Protein AF-A0A9X4DGS5-F1 (afdb_monomer_lite)

Radius of gyration: 18.39 Å; chains: 1; bounding box: 46×30×47 Å

Organism: NCBI:txid2219225

Sequence (134 aa):
MDLVYNRLTDFYLEGDNCSALRSAYLADVVTVTPHPQAYALYADKRRLVDLTNARFLEEIGVDQQIRAVLAQYVPLTVPVEHGNAEHLWQNRRSLFFKPVSGFGSRGAYRGDKLTKRVWEGKLRGPIPCGSRRA

pLDDT: mean 83.14, std 13.4, range [35.44, 96.56]

Secondary structure (DSSP, 8-state):
--EEE--SS-SS--SGGGHHHHHHHHTTSSEEES-HHHHHHHT-TTHHHHTT-HHHHHHTT--HHHHHHHHHHSPPB----TTTHHHHHHTGGGEEEE-SS-STTTT-EEGGG--HHHHHHH-SS-EEEE----

Foldseek 3Di:
DAEDEDPDPPLQLPDPVSVVVVVCVVVNVYHYPVHSVVCVPPVFPVVLQCLCPLVNCVVVPPDPVSNVVSPVPRFNKDWDDPVCLVVCLVVQQQWWWAARDDPDCPRIDRSVRDDPCCSVPPRHGTIIGGDPDD

Structure (mmCIF, N/CA/C/O backbone):
data_AF-A0A9X4DGS5-F1
#
_entry.id   AF-A0A9X4DGS5-F1
#
loop_
_atom_site.group_PDB
_atom_site.id
_atom_site.type_symbol
_atom_site.label_atom_id
_atom_site.label_alt_id
_atom_site.label_comp_id
_atom_site.label_asym_id
_atom_site.label_entity_id
_atom_site.label_seq_id
_atom_site.pdbx_PDB_ins_code
_atom_site.Cartn_x
_atom_site.Cartn_y
_atom_site.Cartn_z
_atom_site.occupancy
_atom_site.B_iso_or_equiv
_atom_site.auth_seq_id
_atom_site.auth_comp_id
_atom_site.auth_asym_id
_atom_site.auth_atom_id
_atom_site.pdbx_PDB_model_num
ATOM 1 N N . MET A 1 1 ? 16.191 -11.996 -25.374 1.00 62.03 1 MET A N 1
ATOM 2 C CA . MET A 1 1 ? 15.725 -12.358 -24.019 1.00 62.03 1 MET A CA 1
ATOM 3 C C . MET A 1 1 ? 14.401 -11.662 -23.863 1.00 62.03 1 MET A C 1
ATOM 5 O O . MET A 1 1 ? 14.400 -10.442 -23.817 1.00 62.03 1 MET A O 1
ATOM 9 N N . ASP A 1 2 ? 13.309 -12.414 -23.827 1.00 86.25 2 ASP A N 1
ATOM 10 C CA . ASP A 1 2 ? 11.980 -11.819 -24.027 1.00 86.25 2 ASP A CA 1
ATOM 11 C C . ASP A 1 2 ? 11.276 -11.525 -22.6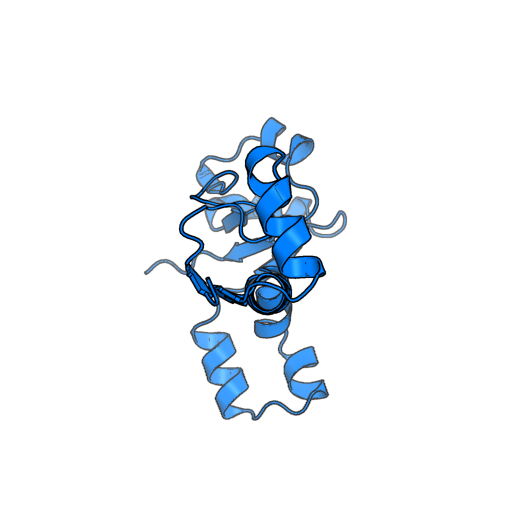92 1.00 86.25 2 ASP A C 1
ATOM 13 O O . ASP A 1 2 ? 10.359 -10.709 -22.625 1.00 86.25 2 ASP A O 1
ATOM 17 N N . LEU A 1 3 ? 11.763 -12.135 -21.602 1.00 92.00 3 LEU A N 1
ATOM 18 C CA . LEU A 1 3 ? 11.221 -12.013 -20.253 1.00 92.00 3 LEU A CA 1
ATOM 19 C C . LEU A 1 3 ? 12.333 -11.864 -19.207 1.00 92.00 3 LEU A C 1
ATOM 21 O O . LEU A 1 3 ? 13.265 -12.666 -19.154 1.00 92.00 3 LEU A O 1
ATOM 25 N N . VAL A 1 4 ? 12.179 -10.890 -18.316 1.00 92.19 4 VAL A N 1
ATOM 26 C CA . VAL A 1 4 ? 12.985 -10.713 -17.106 1.00 92.19 4 VAL A CA 1
ATOM 27 C C . VAL A 1 4 ? 12.085 -10.863 -15.888 1.00 92.19 4 VAL A C 1
ATOM 29 O O . VAL A 1 4 ? 11.143 -10.095 -15.687 1.00 92.19 4 VAL A O 1
ATOM 32 N N . TYR A 1 5 ? 12.399 -11.839 -15.037 1.00 92.25 5 TYR A N 1
ATOM 33 C CA . TYR A 1 5 ? 11.749 -11.990 -13.740 1.00 92.25 5 TYR A CA 1
ATOM 34 C C . TYR A 1 5 ? 12.485 -11.165 -12.680 1.00 92.25 5 TYR A C 1
ATOM 36 O O . TYR A 1 5 ? 13.531 -11.563 -12.164 1.00 92.25 5 TYR A O 1
ATOM 44 N 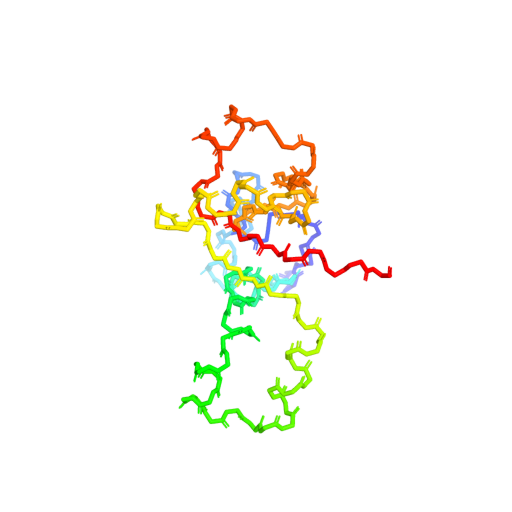N . ASN A 1 6 ? 11.944 -9.986 -12.375 1.00 90.00 6 ASN A N 1
ATOM 45 C CA . ASN A 1 6 ? 12.488 -9.059 -11.398 1.00 90.00 6 ASN A CA 1
ATOM 46 C C . ASN A 1 6 ? 12.298 -9.601 -9.970 1.00 90.00 6 ASN A C 1
ATOM 48 O O . ASN A 1 6 ? 11.194 -9.631 -9.425 1.00 90.00 6 ASN A O 1
ATOM 52 N N . ARG A 1 7 ? 13.410 -10.011 -9.353 1.00 89.44 7 ARG A N 1
ATOM 53 C CA . ARG A 1 7 ? 13.493 -10.434 -7.944 1.00 89.44 7 ARG A CA 1
ATOM 54 C C . ARG A 1 7 ? 13.975 -9.327 -7.005 1.00 89.44 7 ARG A C 1
ATOM 56 O O . ARG A 1 7 ? 14.147 -9.582 -5.813 1.00 89.44 7 ARG A O 1
ATOM 63 N N . LEU A 1 8 ? 14.229 -8.129 -7.526 1.00 86.31 8 LEU A N 1
ATOM 64 C CA . LEU A 1 8 ? 14.633 -6.977 -6.731 1.00 86.31 8 LEU A CA 1
ATOM 65 C C . LEU A 1 8 ? 13.425 -6.397 -5.991 1.00 86.31 8 LEU A C 1
ATOM 67 O O . LEU A 1 8 ? 12.276 -6.594 -6.373 1.00 86.31 8 LEU A O 1
ATOM 71 N N . THR A 1 9 ? 13.692 -5.644 -4.926 1.00 83.00 9 THR A N 1
ATOM 72 C CA . THR A 1 9 ? 12.653 -4.861 -4.237 1.00 83.00 9 THR A CA 1
ATOM 73 C C . THR A 1 9 ? 12.339 -3.549 -4.945 1.00 83.00 9 THR A C 1
ATOM 75 O O . THR A 1 9 ? 11.370 -2.888 -4.590 1.00 83.00 9 THR A O 1
ATOM 78 N N . ASP A 1 10 ? 13.170 -3.151 -5.908 1.00 84.25 10 ASP A N 1
ATOM 79 C CA . ASP A 1 10 ? 12.907 -2.007 -6.771 1.00 84.25 10 ASP A CA 1
ATOM 80 C C . ASP A 1 10 ? 12.014 -2.446 -7.936 1.00 84.25 10 ASP A C 1
ATOM 82 O O . ASP A 1 10 ? 12.472 -2.848 -9.007 1.00 84.25 10 ASP A O 1
ATOM 86 N N . PHE A 1 11 ? 10.708 -2.430 -7.680 1.00 84.62 11 PHE A N 1
ATOM 87 C CA . PHE A 1 11 ? 9.692 -2.769 -8.676 1.00 84.62 11 PHE A CA 1
ATOM 88 C C . PHE A 1 11 ? 9.450 -1.644 -9.692 1.00 84.62 11 PHE A C 1
ATOM 90 O O . PHE A 1 11 ? 8.810 -1.888 -10.712 1.00 84.62 11 PHE A O 1
ATOM 97 N N . TYR A 1 12 ? 9.962 -0.438 -9.426 1.00 86.06 12 TYR A N 1
ATOM 98 C CA . TYR A 1 12 ? 9.834 0.731 -10.299 1.00 86.06 12 TYR A CA 1
ATOM 99 C C . TYR A 1 12 ? 11.060 0.936 -11.202 1.00 86.06 12 TYR A C 1
ATOM 101 O O . TYR A 1 12 ? 10.988 1.709 -12.154 1.00 86.06 12 TYR A O 1
ATOM 109 N N . LEU A 1 13 ? 12.158 0.211 -10.945 1.00 89.31 13 LEU A N 1
ATOM 110 C CA . LEU A 1 13 ? 13.437 0.335 -11.652 1.00 89.31 13 LEU A CA 1
ATOM 111 C C . LEU A 1 13 ? 14.022 1.757 -11.534 1.00 89.31 13 LEU A C 1
ATOM 113 O O . LEU A 1 13 ? 14.589 2.305 -12.484 1.00 89.31 13 LEU A O 1
ATOM 117 N N . GLU A 1 14 ? 13.837 2.386 -10.376 1.00 87.31 14 GLU A N 1
ATOM 118 C CA . GLU A 1 14 ? 14.261 3.764 -10.119 1.00 87.31 14 GLU A CA 1
ATOM 119 C C . GLU A 1 14 ? 15.759 3.868 -9.830 1.00 87.31 14 GLU A C 1
ATOM 121 O O . GLU A 1 14 ? 16.388 4.841 -10.248 1.00 87.31 14 GLU A O 1
ATOM 126 N N . GLY A 1 15 ? 16.328 2.861 -9.163 1.00 87.56 15 GLY A N 1
ATOM 127 C CA . GLY A 1 15 ? 17.730 2.818 -8.779 1.00 87.56 15 GLY A CA 1
ATOM 128 C C . GLY A 1 15 ? 18.676 2.798 -9.977 1.00 87.56 15 GLY A C 1
ATOM 129 O O . GLY A 1 15 ? 18.394 2.196 -11.016 1.00 87.56 15 GLY A O 1
ATOM 130 N N . ASP A 1 16 ? 19.847 3.412 -9.812 1.00 89.44 16 ASP A N 1
ATOM 131 C CA . ASP A 1 16 ? 20.861 3.520 -10.872 1.00 89.44 16 ASP A CA 1
ATOM 132 C C . ASP A 1 16 ? 21.310 2.148 -11.398 1.00 89.44 16 ASP A C 1
ATOM 134 O O . ASP A 1 16 ? 21.563 1.973 -12.593 1.00 89.44 16 ASP A O 1
ATOM 138 N N . ASN A 1 17 ? 21.324 1.143 -10.518 1.00 90.12 17 ASN A N 1
ATOM 139 C CA . ASN A 1 17 ? 21.616 -0.251 -10.849 1.00 90.12 17 ASN A CA 1
ATOM 140 C C . ASN A 1 17 ? 20.574 -0.898 -11.783 1.00 90.12 17 ASN A C 1
ATOM 142 O O . ASN A 1 17 ? 20.876 -1.904 -12.419 1.00 90.12 17 ASN A O 1
ATOM 146 N N . CYS A 1 18 ? 19.368 -0.334 -11.876 1.00 90.44 18 CYS A N 1
ATOM 147 C CA . CYS A 1 18 ? 18.285 -0.802 -12.739 1.00 90.44 18 CYS A CA 1
ATOM 148 C C . CYS A 1 18 ? 18.174 -0.002 -14.046 1.00 90.44 18 CYS A C 1
ATOM 150 O O . CYS A 1 18 ? 17.313 -0.311 -14.867 1.00 90.44 18 CYS A O 1
ATOM 152 N N . SER A 1 19 ? 19.031 1.000 -14.272 1.00 92.38 19 SER A N 1
ATOM 153 C CA . SER A 1 19 ? 18.944 1.928 -15.412 1.00 92.38 19 SER A CA 1
ATOM 154 C C . SER A 1 19 ? 18.901 1.232 -16.778 1.00 92.38 19 SER A C 1
ATOM 156 O O . SER A 1 19 ? 18.039 1.549 -17.595 1.00 92.38 19 SER A O 1
ATOM 158 N N . ALA A 1 20 ? 19.765 0.241 -17.013 1.00 92.19 20 ALA A N 1
ATOM 159 C CA . ALA A 1 20 ? 19.776 -0.526 -18.259 1.00 92.19 20 ALA A CA 1
ATOM 160 C C . ALA A 1 20 ? 18.473 -1.319 -18.468 1.00 92.19 20 ALA A C 1
ATOM 162 O O . ALA A 1 20 ? 17.907 -1.310 -19.561 1.00 92.19 20 ALA A O 1
ATOM 163 N N . LEU A 1 21 ? 17.963 -1.955 -17.406 1.00 91.88 21 LEU A N 1
ATOM 164 C CA . LEU A 1 21 ? 16.702 -2.697 -17.448 1.00 91.88 21 LEU A CA 1
ATOM 165 C C . LEU A 1 21 ? 15.506 -1.759 -17.649 1.00 91.88 21 LEU A C 1
ATOM 167 O O . LEU A 1 21 ? 14.599 -2.086 -18.408 1.00 91.88 21 LEU A O 1
ATOM 171 N N . ARG A 1 22 ? 15.521 -0.576 -17.024 1.00 92.75 22 ARG A N 1
ATOM 172 C CA . ARG A 1 22 ? 14.508 0.465 -17.224 1.00 92.75 22 ARG A CA 1
ATOM 173 C C . ARG A 1 22 ? 14.468 0.918 -18.678 1.00 92.75 22 ARG A C 1
ATOM 175 O O . ARG A 1 22 ? 13.389 0.963 -19.252 1.00 92.75 22 ARG A O 1
ATOM 182 N N . SER A 1 23 ? 15.619 1.220 -19.278 1.00 93.38 23 SER A N 1
ATOM 183 C CA . SER A 1 23 ? 15.690 1.617 -20.690 1.00 93.38 23 SER A CA 1
ATOM 184 C C . SER A 1 23 ? 15.162 0.521 -21.615 1.00 93.38 23 SER A C 1
ATOM 186 O O . SER A 1 23 ? 14.405 0.817 -22.533 1.00 93.38 23 SER A O 1
ATOM 188 N N . ALA A 1 24 ? 15.503 -0.742 -21.344 1.00 92.38 24 ALA A N 1
ATOM 189 C CA . ALA A 1 24 ? 14.997 -1.880 -22.106 1.00 92.38 24 ALA A CA 1
ATOM 190 C C . ALA A 1 24 ? 13.469 -2.047 -21.969 1.00 92.38 24 ALA A C 1
ATOM 192 O O . ALA A 1 24 ? 12.773 -2.254 -22.958 1.00 92.38 24 ALA A O 1
ATOM 193 N N . TYR A 1 25 ? 12.933 -1.912 -20.754 1.00 91.88 25 TYR A N 1
ATOM 194 C CA . TYR A 1 25 ? 11.492 -1.973 -20.503 1.00 91.88 25 TYR A CA 1
ATOM 195 C C . TYR A 1 25 ? 10.738 -0.822 -21.188 1.00 91.88 25 TYR A C 1
ATOM 197 O O . TYR A 1 25 ? 9.723 -1.051 -21.833 1.00 91.88 25 TYR A O 1
ATOM 205 N N . LEU A 1 26 ? 11.247 0.414 -21.101 1.00 92.25 26 LEU A N 1
ATOM 206 C CA . LEU A 1 26 ? 10.623 1.586 -21.731 1.00 92.25 26 LEU A CA 1
ATOM 207 C C . LEU A 1 26 ? 10.671 1.546 -23.265 1.00 92.25 26 LEU A C 1
ATOM 209 O O . LEU A 1 26 ? 9.814 2.141 -23.910 1.00 92.25 26 LEU A O 1
ATOM 213 N N . ALA A 1 27 ? 11.664 0.865 -23.838 1.00 94.50 27 ALA A N 1
ATOM 214 C CA . ALA A 1 27 ? 11.774 0.638 -25.276 1.00 94.50 27 ALA A CA 1
ATOM 215 C C . ALA A 1 27 ? 10.964 -0.578 -25.766 1.00 94.50 27 ALA A C 1
ATOM 217 O O . ALA A 1 27 ? 11.073 -0.929 -26.937 1.00 94.50 27 ALA A O 1
ATOM 218 N N . ASP A 1 28 ? 10.195 -1.229 -24.884 1.00 91.00 28 ASP A N 1
ATOM 219 C CA . ASP A 1 28 ? 9.387 -2.422 -25.178 1.00 91.00 28 ASP A CA 1
ATOM 220 C C . ASP A 1 28 ? 10.205 -3.603 -25.745 1.00 91.00 28 ASP A C 1
ATOM 222 O O . ASP A 1 28 ? 9.698 -4.464 -26.458 1.00 91.00 28 ASP A O 1
ATOM 226 N N . VAL A 1 29 ? 11.507 -3.662 -25.427 1.00 93.94 29 VAL A N 1
ATOM 227 C CA . VAL A 1 29 ? 12.401 -4.742 -25.894 1.00 93.94 29 VAL A CA 1
ATOM 228 C C . VAL A 1 29 ? 12.478 -5.917 -24.918 1.00 93.94 29 VAL A C 1
ATOM 230 O O . VAL A 1 29 ? 13.103 -6.933 -25.219 1.00 93.94 29 VAL A O 1
ATOM 233 N N . VAL A 1 30 ? 11.882 -5.787 -23.729 1.00 92.94 30 VAL A N 1
ATOM 234 C CA . VAL A 1 30 ? 11.837 -6.844 -22.716 1.00 92.94 30 VAL A CA 1
ATOM 235 C C . VAL A 1 30 ? 10.553 -6.770 -21.901 1.00 92.94 30 VAL A C 1
ATOM 237 O O . VAL A 1 30 ? 10.161 -5.706 -21.424 1.00 92.94 30 VAL A O 1
ATOM 240 N N . THR A 1 31 ? 9.933 -7.923 -21.655 1.00 92.50 31 THR A N 1
ATOM 241 C CA . THR A 1 31 ? 8.834 -8.019 -20.691 1.00 92.50 31 THR A CA 1
ATOM 242 C C . THR A 1 31 ? 9.404 -8.167 -19.284 1.00 92.50 31 THR A C 1
ATOM 244 O O . THR A 1 31 ? 10.207 -9.063 -19.031 1.00 92.50 31 THR A O 1
ATOM 247 N N . VAL A 1 32 ? 8.979 -7.330 -18.337 1.00 92.69 32 VAL A N 1
ATOM 248 C CA . VAL A 1 32 ? 9.392 -7.435 -16.926 1.00 92.69 32 VAL A CA 1
ATOM 249 C C . VAL A 1 32 ? 8.235 -7.953 -16.079 1.00 92.69 32 VAL A C 1
ATOM 251 O O . VAL A 1 32 ? 7.119 -7.445 -16.156 1.00 92.69 32 VAL A O 1
ATOM 254 N N . THR A 1 33 ? 8.499 -8.957 -15.245 1.00 90.38 33 THR A N 1
ATOM 255 C CA . THR A 1 33 ? 7.532 -9.528 -14.298 1.00 90.38 33 THR A CA 1
ATOM 256 C C . THR A 1 33 ? 8.095 -9.502 -12.872 1.00 90.38 33 THR A C 1
ATOM 258 O O . THR A 1 33 ? 9.222 -9.952 -12.676 1.00 90.38 33 THR A O 1
ATOM 261 N N . PRO A 1 34 ? 7.360 -8.999 -11.861 1.00 87.56 34 PRO A N 1
ATOM 262 C CA . PRO A 1 34 ? 6.049 -8.358 -11.976 1.00 87.56 34 PRO A CA 1
ATOM 263 C C . PRO A 1 34 ? 6.117 -7.049 -12.778 1.00 87.56 34 PRO A C 1
ATOM 265 O O . PRO A 1 34 ? 7.123 -6.343 -12.748 1.00 87.56 34 PRO A O 1
ATOM 268 N N . HIS A 1 35 ? 5.039 -6.752 -13.508 1.00 88.19 35 HIS A N 1
ATOM 269 C CA . HIS A 1 35 ? 4.980 -5.604 -14.412 1.00 88.19 35 HIS A CA 1
ATOM 270 C C . HIS A 1 35 ? 5.038 -4.289 -13.613 1.00 88.19 35 HIS A C 1
ATOM 272 O O . HIS A 1 35 ? 4.141 -4.067 -12.790 1.00 88.19 35 HIS A O 1
ATOM 278 N N . PRO A 1 36 ? 6.017 -3.392 -13.860 1.00 87.31 36 PRO A N 1
ATOM 279 C CA . PRO A 1 36 ? 6.195 -2.164 -13.079 1.00 87.31 36 PRO A CA 1
ATOM 280 C C . PRO A 1 36 ? 4.925 -1.308 -12.988 1.00 87.31 36 PRO A C 1
ATOM 282 O O . PRO A 1 36 ? 4.522 -0.896 -11.904 1.00 87.31 36 PRO A O 1
ATOM 285 N N . GLN A 1 37 ? 4.218 -1.118 -14.107 1.00 86.00 37 GLN A N 1
ATOM 286 C CA . GLN A 1 37 ? 2.947 -0.380 -14.116 1.00 86.00 37 GLN A CA 1
ATOM 287 C C . GLN A 1 37 ? 1.832 -1.074 -13.315 1.00 86.00 37 GLN A C 1
ATOM 289 O O . GLN A 1 37 ? 1.112 -0.413 -12.570 1.00 86.00 37 GLN A O 1
ATOM 294 N N . ALA A 1 38 ? 1.679 -2.398 -13.434 1.00 84.62 38 ALA A N 1
ATOM 295 C CA . ALA A 1 38 ? 0.674 -3.127 -12.665 1.00 84.62 38 ALA A CA 1
ATOM 296 C C . ALA A 1 38 ? 0.984 -3.043 -11.166 1.00 84.62 38 ALA A C 1
ATOM 298 O O . ALA A 1 38 ? 0.081 -2.835 -10.359 1.00 84.62 38 ALA A O 1
ATOM 299 N N . TYR A 1 39 ? 2.263 -3.126 -10.794 1.00 83.88 39 TYR A N 1
ATOM 300 C CA . TYR A 1 39 ? 2.697 -2.906 -9.422 1.00 83.88 39 TYR A CA 1
ATOM 301 C C . TYR A 1 39 ? 2.339 -1.494 -8.943 1.00 83.88 39 TYR A C 1
ATOM 303 O O . TYR A 1 39 ? 1.707 -1.356 -7.899 1.00 83.88 39 TYR A O 1
ATOM 311 N N . ALA A 1 40 ? 2.660 -0.461 -9.728 1.00 81.75 40 ALA A N 1
ATOM 312 C CA . ALA A 1 40 ? 2.346 0.932 -9.406 1.00 81.75 40 ALA A CA 1
ATOM 313 C C . ALA A 1 40 ? 0.848 1.158 -9.160 1.00 81.75 40 ALA A C 1
ATOM 315 O O . ALA A 1 40 ? 0.463 1.873 -8.239 1.00 81.75 40 ALA A O 1
ATOM 316 N N . LEU A 1 41 ? -0.000 0.520 -9.969 1.00 80.56 41 LEU A N 1
ATOM 317 C CA . LEU A 1 41 ? -1.444 0.589 -9.810 1.00 80.56 41 LEU A CA 1
ATOM 318 C C . LEU A 1 41 ? -1.874 -0.170 -8.550 1.00 80.56 41 LEU A C 1
ATOM 320 O O . LEU A 1 41 ? -2.459 0.414 -7.643 1.00 80.56 41 LEU A O 1
ATOM 324 N N . TYR A 1 42 ? -1.613 -1.474 -8.477 1.00 78.12 42 TYR A N 1
ATOM 325 C CA . TYR A 1 42 ? -2.254 -2.352 -7.494 1.00 78.12 42 TYR A CA 1
ATOM 326 C C . TYR A 1 42 ? -1.579 -2.395 -6.122 1.00 78.12 42 TYR A C 1
ATOM 328 O O . TYR A 1 42 ? -2.261 -2.673 -5.139 1.00 78.12 42 TYR A O 1
ATOM 336 N N . ALA A 1 43 ? -0.282 -2.104 -6.020 1.00 77.50 43 ALA A N 1
ATOM 337 C CA . ALA A 1 43 ? 0.455 -2.173 -4.756 1.00 77.50 43 ALA A CA 1
ATOM 338 C C . ALA A 1 43 ? 0.398 -0.871 -3.935 1.00 77.50 43 ALA A C 1
ATOM 340 O O . ALA A 1 43 ? 1.006 -0.787 -2.862 1.00 77.50 43 ALA A O 1
ATOM 341 N N . ASP A 1 44 ? -0.328 0.144 -4.410 1.00 78.44 44 ASP A N 1
ATOM 342 C CA . ASP A 1 44 ? -0.481 1.402 -3.692 1.00 78.44 44 ASP A CA 1
ATOM 343 C C . ASP A 1 44 ? -1.379 1.239 -2.458 1.00 78.44 44 ASP A C 1
ATOM 345 O O . ASP A 1 44 ? -2.591 1.028 -2.549 1.00 78.44 44 ASP A O 1
ATOM 349 N N . LYS A 1 45 ? -0.778 1.399 -1.274 1.00 76.19 45 LYS A N 1
ATOM 350 C CA . LYS A 1 45 ? -1.467 1.296 0.019 1.00 76.19 45 LYS A CA 1
ATOM 351 C C . LYS A 1 45 ? -2.600 2.309 0.175 1.00 76.19 45 LYS A C 1
ATOM 353 O O . LYS A 1 45 ? -3.488 2.066 0.986 1.00 76.19 45 LYS A O 1
ATOM 358 N N . ARG A 1 46 ? -2.601 3.418 -0.576 1.00 78.31 46 ARG A N 1
ATOM 359 C CA . ARG A 1 46 ? -3.699 4.401 -0.566 1.00 78.31 46 ARG A CA 1
ATOM 360 C C . ARG A 1 46 ? -5.028 3.777 -0.975 1.00 78.31 46 ARG A C 1
ATOM 362 O O . ARG A 1 46 ? -6.049 4.162 -0.424 1.00 78.31 46 ARG A O 1
ATOM 369 N N . ARG A 1 47 ? -5.011 2.730 -1.806 1.00 83.81 47 ARG A N 1
ATOM 370 C CA . ARG A 1 47 ? -6.221 1.980 -2.177 1.00 83.81 47 ARG A CA 1
ATOM 371 C C . ARG A 1 47 ? -6.912 1.313 -0.990 1.00 83.81 47 ARG A C 1
ATOM 373 O O . ARG A 1 47 ? -8.113 1.085 -1.037 1.00 83.81 47 ARG A O 1
ATOM 380 N N . LEU A 1 48 ? -6.191 1.026 0.098 1.00 86.00 48 LEU A N 1
ATOM 381 C CA . LEU A 1 48 ? -6.815 0.499 1.315 1.00 86.00 48 LEU A CA 1
ATOM 382 C C . LEU A 1 48 ? -7.734 1.535 1.982 1.00 86.00 48 LEU A C 1
ATOM 384 O O . LEU A 1 48 ? -8.671 1.138 2.666 1.00 86.00 48 LEU A O 1
ATOM 388 N N . VAL A 1 49 ? -7.494 2.840 1.783 1.00 88.38 49 VAL A N 1
ATOM 389 C CA . VAL A 1 49 ? -8.388 3.899 2.281 1.00 88.38 49 VAL A CA 1
ATOM 390 C C . VAL A 1 49 ? -9.740 3.759 1.589 1.00 88.38 49 VAL A C 1
ATOM 392 O O . VAL A 1 49 ? -10.762 3.636 2.263 1.00 88.38 49 VAL A O 1
ATOM 395 N N . ASP A 1 50 ? -9.723 3.651 0.260 1.00 89.31 50 ASP A N 1
ATOM 396 C CA . ASP A 1 50 ? -10.920 3.489 -0.569 1.00 89.31 50 ASP A CA 1
ATOM 397 C C . ASP A 1 50 ? -11.699 2.219 -0.202 1.00 89.31 50 ASP A C 1
ATOM 399 O O . ASP A 1 50 ? -12.915 2.263 -0.027 1.00 89.31 50 ASP A O 1
ATOM 403 N N . LEU A 1 51 ? -10.995 1.103 0.025 1.00 89.56 51 LEU A N 1
ATOM 404 C CA . LEU A 1 51 ? -11.598 -0.173 0.438 1.00 89.56 51 LEU A CA 1
ATOM 405 C C . LEU A 1 51 ? -12.268 -0.133 1.821 1.00 89.56 51 LEU A C 1
ATOM 407 O O . LEU A 1 51 ? -13.027 -1.041 2.153 1.00 89.56 51 LEU A O 1
ATOM 411 N N . THR A 1 52 ? -12.001 0.894 2.630 1.00 89.12 52 THR A N 1
ATOM 412 C CA . THR A 1 52 ? -12.647 1.095 3.939 1.00 89.12 52 THR A CA 1
ATOM 413 C C . THR A 1 52 ?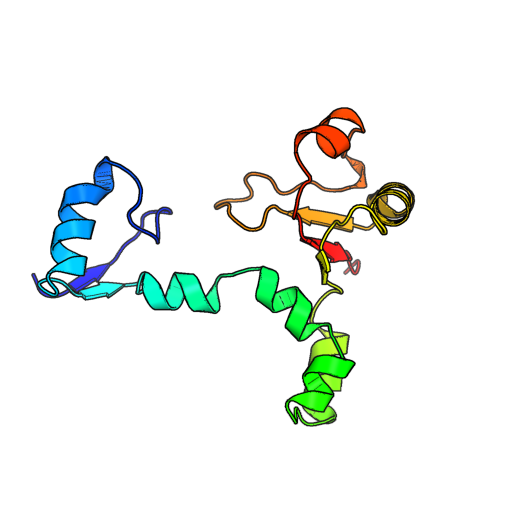 -13.672 2.228 3.939 1.00 89.12 52 THR A C 1
ATOM 415 O O . THR A 1 52 ? -14.365 2.431 4.937 1.00 89.12 52 THR A O 1
ATOM 418 N N . ASN A 1 53 ? -13.811 2.954 2.826 1.00 90.69 53 ASN A N 1
ATOM 419 C CA . ASN A 1 53 ? -1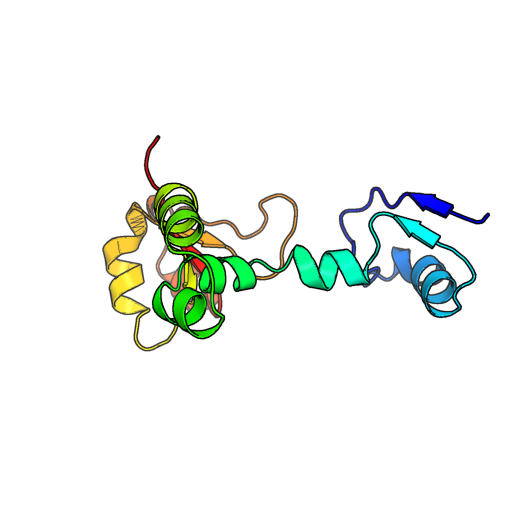4.739 4.066 2.697 1.00 90.69 53 ASN A CA 1
ATOM 420 C C . ASN A 1 53 ? -16.109 3.572 2.212 1.00 90.69 53 ASN A C 1
ATOM 422 O O . ASN A 1 53 ? -16.370 3.465 1.017 1.00 90.69 53 ASN A O 1
ATOM 426 N N . ALA A 1 54 ? -17.008 3.300 3.159 1.00 89.75 54 ALA A N 1
ATOM 427 C CA . ALA A 1 54 ? -18.342 2.775 2.865 1.00 89.75 54 ALA A CA 1
ATOM 428 C C . ALA A 1 54 ? -19.155 3.654 1.897 1.00 89.75 54 ALA A C 1
ATOM 430 O O . ALA A 1 54 ? -19.862 3.112 1.049 1.00 89.75 54 ALA A O 1
ATOM 431 N N . ARG A 1 55 ? -19.030 4.987 2.001 1.00 92.06 55 ARG A N 1
ATOM 432 C CA . ARG A 1 55 ? -19.731 5.931 1.118 1.00 92.06 55 ARG A CA 1
ATOM 433 C C . ARG A 1 55 ? -19.193 5.844 -0.305 1.00 92.06 55 ARG A C 1
ATOM 435 O O . ARG A 1 55 ? -19.969 5.680 -1.232 1.00 92.06 55 ARG A O 1
ATOM 442 N N . PHE A 1 56 ? -17.873 5.888 -0.463 1.00 93.12 56 PHE A N 1
ATOM 443 C CA . PHE A 1 56 ? -17.247 5.766 -1.778 1.00 93.12 56 PHE A CA 1
ATOM 444 C C . PHE A 1 56 ? -17.610 4.439 -2.456 1.00 93.12 56 PHE A C 1
ATOM 446 O O . PHE A 1 56 ? -17.981 4.424 -3.624 1.00 93.12 56 PHE A O 1
ATOM 453 N N . LEU A 1 57 ? -17.564 3.326 -1.713 1.00 94.69 57 LEU A N 1
ATOM 454 C CA . LEU A 1 57 ? -17.936 2.011 -2.240 1.00 94.69 57 LEU A CA 1
ATOM 455 C C . LEU A 1 57 ? -19.406 1.961 -2.685 1.00 94.69 57 LEU A C 1
ATOM 457 O O . LEU A 1 57 ? -19.722 1.305 -3.672 1.00 94.69 57 LEU A O 1
ATOM 461 N N . GLU A 1 58 ? -20.298 2.648 -1.974 1.00 95.56 58 GLU A N 1
ATOM 462 C CA . GLU A 1 58 ? -21.699 2.791 -2.374 1.00 95.56 58 GLU A CA 1
ATOM 463 C C . GLU A 1 58 ? -21.857 3.623 -3.650 1.00 95.56 58 GLU A C 1
ATOM 465 O O . GLU A 1 58 ? -22.546 3.197 -4.573 1.00 95.56 58 GLU A O 1
ATOM 470 N N . GLU A 1 59 ? -21.181 4.770 -3.725 1.00 96.50 59 GLU A N 1
ATOM 471 C CA . GLU A 1 59 ? -21.233 5.698 -4.862 1.00 96.50 59 GLU A CA 1
ATOM 472 C C . GLU A 1 59 ? -20.754 5.055 -6.170 1.00 96.50 59 GLU A C 1
ATOM 474 O O . GLU A 1 59 ? -21.327 5.313 -7.227 1.00 96.50 59 GLU A O 1
ATOM 479 N N . ILE A 1 60 ? -19.742 4.183 -6.112 1.00 95.81 60 ILE A N 1
ATOM 480 C CA . ILE A 1 60 ? -19.248 3.452 -7.291 1.00 95.81 60 ILE A CA 1
ATOM 481 C C . ILE A 1 60 ? -20.036 2.159 -7.581 1.00 95.81 60 ILE A C 1
ATOM 483 O O . ILE A 1 60 ? -19.671 1.412 -8.489 1.00 95.81 60 ILE A O 1
ATOM 487 N N . GLY A 1 61 ? -21.098 1.873 -6.819 1.00 96.56 61 GLY A N 1
ATOM 488 C CA . GLY A 1 61 ? -22.010 0.755 -7.070 1.00 96.56 61 GLY A CA 1
ATOM 489 C C . GLY A 1 61 ? -21.541 -0.612 -6.559 1.00 96.56 61 GLY A C 1
ATOM 490 O O . GLY A 1 61 ? -21.957 -1.635 -7.102 1.00 96.56 61 GLY A O 1
ATOM 491 N N . VAL A 1 62 ? -20.685 -0.675 -5.531 1.00 96.06 62 VAL A N 1
ATOM 492 C CA . VAL A 1 62 ? -20.289 -1.958 -4.924 1.00 96.06 62 VAL A CA 1
ATOM 493 C C . VAL A 1 62 ? -21.463 -2.568 -4.161 1.00 96.06 62 VAL A C 1
ATOM 495 O O . VAL A 1 62 ? -22.060 -1.942 -3.278 1.00 96.06 62 VAL A O 1
ATOM 498 N N . ASP A 1 63 ? -21.747 -3.836 -4.457 1.00 96.56 63 ASP A N 1
ATOM 499 C CA . ASP A 1 63 ? -22.805 -4.602 -3.805 1.00 96.56 63 ASP A CA 1
ATOM 500 C C . ASP A 1 63 ? -22.662 -4.606 -2.270 1.00 96.56 63 ASP A C 1
ATOM 502 O O . ASP A 1 63 ? -21.566 -4.643 -1.704 1.00 96.56 63 ASP A O 1
ATOM 506 N N . GLN A 1 64 ? -23.800 -4.579 -1.581 1.00 95.44 64 GLN A N 1
ATOM 507 C CA . GLN A 1 64 ? -23.899 -4.586 -0.128 1.00 95.44 64 GLN A CA 1
ATOM 508 C C . GLN A 1 64 ? -23.179 -5.786 0.500 1.00 95.44 64 GLN A C 1
ATOM 510 O O . GLN A 1 64 ? -22.518 -5.619 1.526 1.00 95.44 64 GLN A O 1
ATOM 515 N N . GLN A 1 65 ? -23.253 -6.972 -0.115 1.00 95.94 65 GLN A N 1
ATOM 516 C CA . GLN A 1 65 ? -22.557 -8.160 0.391 1.00 95.94 65 GLN A CA 1
ATOM 517 C C . GLN A 1 65 ? -21.035 -7.968 0.361 1.00 95.94 65 GLN A C 1
ATOM 519 O O . GLN A 1 65 ? -20.351 -8.241 1.348 1.00 95.94 65 GLN A O 1
ATOM 524 N N . ILE A 1 66 ? -20.505 -7.414 -0.733 1.00 95.00 66 ILE A N 1
ATOM 525 C CA . ILE A 1 66 ? -19.074 -7.116 -0.873 1.00 95.00 66 ILE A CA 1
ATOM 526 C C . ILE A 1 66 ? -18.654 -6.030 0.123 1.00 95.00 66 ILE A C 1
ATOM 528 O O . ILE A 1 66 ? -17.638 -6.186 0.802 1.00 95.00 66 ILE A O 1
ATOM 532 N N . ARG A 1 67 ? -19.445 -4.959 0.278 1.00 95.12 67 ARG A N 1
ATOM 533 C CA . ARG A 1 67 ? -19.182 -3.905 1.274 1.00 95.12 67 ARG A CA 1
ATOM 534 C C . ARG A 1 67 ? -19.108 -4.468 2.697 1.00 95.12 67 ARG A C 1
ATOM 536 O O . ARG A 1 67 ? -18.221 -4.075 3.453 1.00 95.12 67 ARG A O 1
ATOM 543 N N . ALA A 1 68 ? -19.981 -5.414 3.051 1.00 93.88 68 ALA A N 1
ATOM 544 C CA . ALA A 1 68 ? -19.961 -6.072 4.357 1.00 93.88 68 ALA A CA 1
ATOM 545 C C . ALA A 1 68 ? -18.684 -6.905 4.571 1.00 93.88 68 ALA A C 1
ATOM 547 O O . ALA A 1 68 ? -18.044 -6.790 5.618 1.00 93.88 68 ALA A O 1
ATOM 548 N N . VAL A 1 69 ? -18.265 -7.680 3.564 1.00 95.06 69 VAL A N 1
ATOM 549 C CA . VAL A 1 69 ? -17.007 -8.448 3.603 1.00 95.06 69 VAL A CA 1
ATOM 550 C C . VAL A 1 69 ? -15.804 -7.511 3.750 1.00 95.06 69 VAL A C 1
ATOM 552 O O . VAL A 1 69 ? -14.946 -7.734 4.606 1.00 95.06 69 VAL A O 1
ATOM 555 N N . LEU A 1 70 ? -15.748 -6.423 2.978 1.00 93.00 70 LEU A N 1
ATOM 556 C CA . LEU A 1 70 ? -14.670 -5.436 3.079 1.00 93.00 70 LEU A CA 1
ATOM 557 C C . LEU A 1 70 ? -14.616 -4.805 4.476 1.00 93.00 70 LEU A C 1
ATOM 559 O O . LEU A 1 70 ? -13.550 -4.770 5.088 1.00 93.00 70 LEU A O 1
ATOM 563 N N . ALA A 1 71 ? -15.760 -4.399 5.031 1.00 90.12 71 ALA A N 1
ATOM 564 C CA . ALA A 1 71 ? -15.839 -3.839 6.381 1.00 90.12 71 ALA A CA 1
ATOM 565 C C . ALA A 1 71 ? -15.424 -4.838 7.479 1.00 90.12 71 ALA A C 1
ATOM 567 O O . ALA A 1 71 ? -14.920 -4.437 8.535 1.00 90.12 71 ALA A O 1
ATOM 568 N N . GLN A 1 72 ? -15.613 -6.139 7.248 1.00 92.44 72 GLN A N 1
ATOM 569 C CA . GLN A 1 72 ? -15.216 -7.188 8.181 1.00 92.44 72 GLN A CA 1
ATOM 570 C C . GLN A 1 72 ? -13.707 -7.462 8.138 1.00 92.44 72 GLN A C 1
ATOM 572 O O . GLN A 1 72 ? -13.074 -7.529 9.195 1.00 92.44 72 GLN A O 1
ATOM 577 N N . TYR A 1 73 ? -13.126 -7.601 6.943 1.00 90.88 73 TYR A N 1
ATOM 578 C CA . TYR A 1 73 ? -11.770 -8.136 6.775 1.00 90.88 73 TYR A CA 1
ATOM 579 C C . TYR A 1 73 ? -10.702 -7.089 6.460 1.00 90.88 73 TYR A C 1
ATOM 581 O O . TYR A 1 73 ? -9.533 -7.310 6.779 1.00 90.88 73 TYR A O 1
ATOM 589 N N . VAL A 1 74 ? -11.065 -5.941 5.885 1.00 88.81 74 VAL A N 1
ATOM 590 C CA . VAL A 1 74 ? -10.115 -4.851 5.648 1.00 88.81 74 VAL A CA 1
ATOM 591 C C . VAL A 1 74 ? -10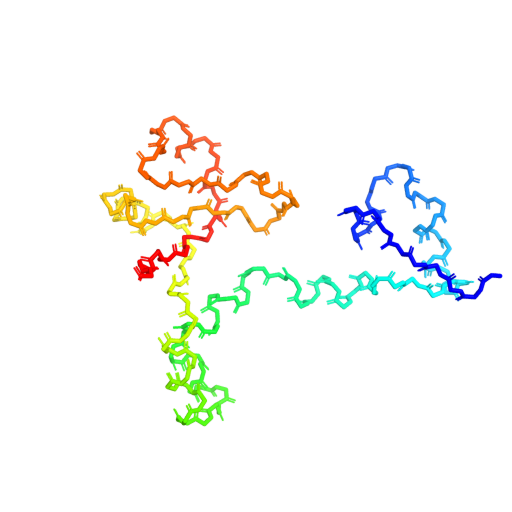.017 -4.008 6.927 1.00 88.81 74 VAL A C 1
ATOM 593 O O . VAL A 1 74 ? -11.028 -3.512 7.436 1.00 88.81 74 VAL A O 1
ATOM 596 N N . PRO A 1 75 ? -8.823 -3.854 7.527 1.00 85.94 75 PRO A N 1
ATOM 597 C CA . PRO A 1 75 ? -8.657 -2.982 8.683 1.00 85.94 75 PRO A CA 1
ATOM 598 C C . PRO A 1 75 ? -8.913 -1.528 8.300 1.00 85.94 75 PRO A C 1
ATOM 600 O O . PRO A 1 75 ? -8.432 -1.084 7.258 1.00 85.94 75 PRO A O 1
ATOM 603 N N . LEU A 1 76 ? -9.607 -0.779 9.165 1.00 85.31 76 LEU A N 1
ATOM 604 C CA . LEU A 1 76 ? -9.841 0.649 8.952 1.00 85.31 76 LEU A CA 1
ATOM 605 C C . LEU A 1 76 ? -8.515 1.363 8.696 1.00 85.31 76 LEU A C 1
ATOM 607 O O . LEU A 1 76 ? -7.548 1.193 9.445 1.00 85.31 76 LEU A O 1
ATOM 611 N N . THR A 1 77 ? -8.504 2.145 7.629 1.00 86.31 77 THR A N 1
ATOM 612 C CA . THR A 1 77 ? -7.306 2.690 7.021 1.00 86.31 77 THR A CA 1
ATOM 613 C C . THR A 1 77 ? -7.565 4.168 6.746 1.00 86.31 77 THR A C 1
ATOM 615 O O . THR A 1 77 ? -8.388 4.512 5.907 1.00 86.31 77 THR A O 1
ATOM 618 N N . VAL A 1 78 ? -6.893 5.054 7.481 1.00 84.50 78 VAL A N 1
ATOM 619 C CA . VAL A 1 78 ? -7.138 6.509 7.425 1.00 84.50 78 VAL A CA 1
ATOM 620 C C . VAL A 1 78 ? -5.816 7.214 7.134 1.00 84.50 78 VAL A C 1
ATOM 622 O O . VAL A 1 78 ? -4.827 6.825 7.735 1.00 84.50 78 VAL A O 1
ATOM 625 N N . PRO A 1 79 ? -5.722 8.214 6.247 1.00 84.12 79 PRO A N 1
ATOM 626 C CA . PRO A 1 79 ? -4.498 9.005 6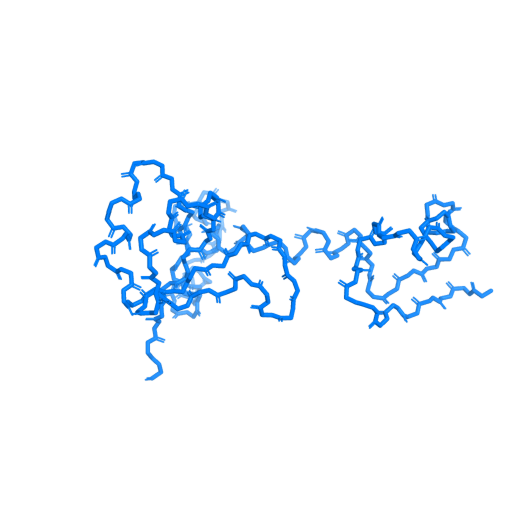.102 1.00 84.12 79 PRO A CA 1
ATOM 627 C C . PRO A 1 79 ? -4.272 9.919 7.320 1.00 84.12 79 PRO A C 1
ATOM 629 O O . PRO A 1 79 ? -5.224 10.456 7.886 1.00 84.12 79 PRO A O 1
ATOM 632 N N . VAL A 1 80 ? -3.016 10.126 7.735 1.00 84.00 80 VAL A N 1
ATOM 633 C CA . VAL A 1 80 ? -2.691 11.176 8.722 1.00 84.00 80 VAL A CA 1
ATOM 634 C C . VAL A 1 80 ? -2.728 12.544 8.045 1.00 84.00 80 VAL A C 1
ATOM 636 O O . VAL A 1 80 ? -1.921 12.840 7.162 1.00 84.00 80 VAL A O 1
ATOM 639 N N . GLU A 1 81 ? -3.628 13.392 8.525 1.00 84.56 81 GLU A N 1
ATOM 640 C CA . GLU A 1 81 ? -3.857 14.765 8.090 1.00 84.56 81 GLU A CA 1
ATOM 641 C C . GLU A 1 81 ? -3.806 15.710 9.296 1.00 84.56 81 GLU A C 1
ATOM 643 O O . GLU A 1 81 ? -3.985 15.296 10.440 1.00 84.56 81 GLU A O 1
ATOM 648 N N . HIS A 1 82 ? -3.605 17.009 9.064 1.00 82.88 82 HIS A N 1
ATOM 649 C CA . HIS A 1 82 ? -3.519 17.987 10.159 1.00 82.88 82 HIS A CA 1
ATOM 650 C C . HIS A 1 82 ? -4.762 17.969 11.065 1.00 82.88 82 HIS A C 1
ATOM 652 O O . HIS A 1 82 ? -4.628 18.089 12.280 1.00 82.88 82 HIS A O 1
ATOM 658 N N . GLY A 1 83 ? -5.954 17.759 10.494 1.00 86.25 83 GLY A N 1
ATOM 659 C CA . GLY A 1 83 ? -7.214 17.748 11.243 1.00 86.25 83 GLY A CA 1
ATOM 660 C C . GLY A 1 83 ? -7.436 16.512 12.120 1.00 86.25 83 GLY A C 1
ATOM 661 O O . GLY A 1 83 ? -8.164 16.594 13.103 1.00 86.25 83 GLY A O 1
ATOM 662 N N . ASN A 1 84 ? -6.807 15.373 11.806 1.00 87.25 84 ASN A N 1
ATOM 663 C CA . ASN A 1 84 ? -6.989 14.121 12.554 1.00 87.25 84 ASN A CA 1
ATOM 664 C C . ASN A 1 84 ? -5.726 13.668 13.312 1.00 87.25 84 ASN A C 1
ATOM 666 O O . ASN A 1 84 ? -5.786 12.706 14.082 1.00 87.25 84 ASN A O 1
ATOM 670 N N . ALA A 1 85 ? -4.601 14.367 13.132 1.00 87.81 85 ALA A N 1
ATOM 671 C CA . ALA A 1 85 ? -3.307 14.020 13.706 1.00 87.81 85 ALA A CA 1
ATOM 672 C C . ALA A 1 85 ? -3.361 13.860 15.232 1.00 87.81 85 ALA A C 1
ATOM 674 O O . ALA A 1 85 ? -2.889 12.852 15.757 1.00 87.81 85 ALA A O 1
ATOM 675 N N . GLU A 1 86 ? -3.975 14.803 15.949 1.00 90.00 86 GLU A N 1
ATOM 676 C CA . GLU A 1 86 ? -4.048 14.739 17.413 1.00 90.00 86 GLU A CA 1
ATOM 677 C C . GLU A 1 86 ? -4.844 13.513 17.880 1.00 90.00 86 GLU A C 1
ATOM 679 O O . GLU A 1 86 ? -4.381 12.739 18.716 1.00 90.00 86 GLU A O 1
ATOM 684 N N . HIS A 1 87 ? -6.002 13.259 17.267 1.00 89.81 87 HIS A N 1
ATOM 685 C CA . HIS A 1 87 ? -6.817 12.085 17.576 1.00 89.81 87 HIS A CA 1
ATOM 686 C C . HIS A 1 87 ? -6.052 10.771 17.336 1.00 89.81 87 HIS A C 1
ATOM 688 O O . HIS A 1 87 ? -6.099 9.850 18.157 1.00 89.81 87 HIS A O 1
ATOM 694 N N . LEU A 1 88 ? -5.313 10.679 16.229 1.00 90.50 88 LEU A N 1
ATOM 695 C CA . LEU A 1 88 ? -4.502 9.507 15.897 1.00 90.50 88 LEU A CA 1
ATOM 696 C C . LEU A 1 88 ? -3.310 9.339 16.848 1.00 90.50 88 LEU A C 1
ATOM 698 O O . LEU A 1 88 ? -2.967 8.210 17.199 1.00 90.50 88 LEU A O 1
ATOM 702 N N . TRP A 1 89 ? -2.710 10.435 17.317 1.00 90.50 89 TRP A N 1
ATOM 703 C CA . TRP A 1 89 ? -1.644 10.408 18.318 1.00 90.50 89 TRP A CA 1
ATOM 704 C C . TRP A 1 89 ? -2.136 9.905 19.682 1.00 90.50 89 TRP A C 1
ATOM 706 O O . TRP A 1 89 ? -1.467 9.074 20.313 1.00 90.50 89 TRP A O 1
ATOM 716 N N . GLN A 1 90 ? -3.315 10.352 20.122 1.00 92.06 90 GLN A N 1
ATOM 717 C CA . GLN A 1 90 ? -3.929 9.903 21.376 1.00 92.06 90 GLN A CA 1
ATOM 718 C C . GLN A 1 90 ? -4.266 8.406 21.334 1.00 92.06 90 GLN A C 1
ATOM 720 O O . GLN A 1 90 ? -3.957 7.666 22.268 1.00 92.06 90 GLN A O 1
ATOM 725 N N . ASN A 1 91 ? -4.788 7.925 20.202 1.00 90.50 91 ASN A N 1
ATOM 726 C CA . ASN A 1 91 ? -5.172 6.523 20.011 1.00 90.50 91 ASN A CA 1
ATOM 727 C C . ASN A 1 91 ? -4.043 5.623 19.477 1.00 90.50 91 ASN A C 1
ATOM 729 O O . ASN A 1 91 ? -4.252 4.434 19.244 1.00 90.50 91 ASN A O 1
ATOM 733 N N . ARG A 1 92 ? -2.820 6.145 19.308 1.00 90.38 92 ARG A N 1
ATOM 734 C CA . ARG A 1 92 ? -1.730 5.468 18.581 1.00 90.38 92 ARG A CA 1
ATOM 735 C C . ARG A 1 92 ? -1.424 4.047 19.048 1.00 90.38 92 ARG A C 1
ATOM 737 O O . ARG A 1 92 ? -1.002 3.232 18.242 1.00 90.38 92 ARG A O 1
ATOM 744 N N . ARG A 1 93 ? -1.614 3.719 20.329 1.00 90.75 93 ARG A N 1
ATOM 745 C CA . ARG A 1 93 ? -1.225 2.410 20.890 1.00 90.75 93 ARG A CA 1
ATOM 746 C C . ARG A 1 93 ? -1.915 1.222 20.207 1.00 90.75 93 ARG A C 1
ATOM 748 O O . ARG A 1 93 ? -1.355 0.131 20.223 1.00 90.75 93 ARG A O 1
ATOM 755 N N . SER A 1 94 ? -3.085 1.425 19.602 1.00 88.31 94 SER A N 1
ATOM 756 C CA . SER A 1 94 ? -3.821 0.412 18.831 1.00 88.31 94 SER A CA 1
ATOM 757 C C . SER A 1 94 ? -3.612 0.517 17.314 1.00 88.31 94 SER A C 1
ATOM 759 O O . SER A 1 94 ? -4.260 -0.207 16.554 1.00 88.31 94 SER A O 1
ATOM 761 N N . LEU A 1 95 ? -2.720 1.394 16.850 1.00 88.38 95 LEU A N 1
ATOM 762 C CA . LEU A 1 95 ? -2.515 1.701 15.437 1.00 88.38 95 LEU A CA 1
ATOM 763 C C . LEU A 1 95 ? -1.124 1.271 14.958 1.00 88.38 95 LEU A C 1
ATOM 765 O O . LEU A 1 95 ? -0.141 1.282 15.705 1.00 88.38 95 LEU A O 1
ATOM 769 N N . PHE A 1 96 ? -1.034 0.929 13.675 1.00 87.12 96 PHE A N 1
ATOM 770 C CA . PHE A 1 96 ? 0.231 0.772 12.956 1.00 87.12 96 PHE A CA 1
ATOM 771 C C . PHE A 1 96 ? 0.351 1.852 11.891 1.00 87.12 96 PHE A C 1
ATOM 773 O O . PHE A 1 96 ? -0.494 1.933 11.009 1.00 87.12 96 PHE A O 1
ATOM 780 N N . PHE A 1 97 ? 1.434 2.622 11.919 1.00 84.38 97 PHE A N 1
ATOM 781 C CA . PHE A 1 97 ? 1.704 3.689 10.960 1.00 84.38 97 PHE A CA 1
ATOM 782 C C . PHE A 1 97 ? 2.690 3.201 9.907 1.00 84.38 97 PHE A C 1
ATOM 784 O O . PHE A 1 97 ? 3.793 2.777 10.245 1.00 84.38 97 PHE A O 1
ATOM 791 N N . LYS A 1 98 ? 2.308 3.251 8.631 1.00 77.69 98 LYS A N 1
ATOM 792 C CA . LYS A 1 98 ? 3.170 2.851 7.510 1.00 77.69 98 LYS A CA 1
ATOM 793 C C . LYS A 1 98 ? 3.253 3.982 6.485 1.00 77.69 98 LYS A C 1
ATOM 795 O O . LYS A 1 98 ? 2.208 4.552 6.177 1.00 77.69 98 LYS A O 1
ATOM 800 N N . PRO A 1 99 ? 4.434 4.288 5.920 1.00 73.81 99 PRO A N 1
ATOM 801 C CA . PRO A 1 99 ? 4.543 5.195 4.788 1.00 73.81 99 PRO A CA 1
ATOM 802 C C . PRO A 1 99 ? 3.874 4.582 3.554 1.00 73.81 99 PRO A C 1
ATOM 804 O O . PRO A 1 99 ? 3.802 3.351 3.416 1.00 73.81 99 PRO A O 1
ATOM 807 N N . VAL A 1 100 ? 3.413 5.455 2.654 1.00 69.94 100 VAL A N 1
ATOM 808 C CA . VAL A 1 100 ? 2.808 5.079 1.366 1.00 69.94 100 VAL A CA 1
ATOM 809 C C . VAL A 1 100 ? 3.784 4.204 0.577 1.00 69.94 100 VAL A C 1
ATOM 811 O O . VAL A 1 100 ? 3.489 3.043 0.288 1.00 69.94 100 VAL A O 1
ATOM 814 N N . SER A 1 101 ? 5.004 4.696 0.368 1.00 65.12 101 SER A N 1
ATOM 815 C CA . SER A 1 101 ? 6.100 3.965 -0.266 1.00 65.12 101 SER A CA 1
ATOM 816 C C . SER A 1 101 ? 7.034 3.327 0.770 1.00 65.12 101 SER A C 1
ATOM 818 O O . SER A 1 101 ? 7.277 3.872 1.846 1.00 65.12 101 SER A O 1
ATOM 820 N N . GLY A 1 102 ? 7.532 2.124 0.476 1.00 62.97 102 GLY A N 1
ATOM 821 C CA . GLY A 1 102 ? 8.502 1.422 1.320 1.00 62.97 102 GLY A CA 1
ATOM 822 C C . GLY A 1 102 ? 8.371 -0.098 1.244 1.00 62.97 102 GLY A C 1
ATOM 823 O O . GLY A 1 102 ? 7.263 -0.633 1.336 1.00 62.97 102 GLY A O 1
ATOM 824 N N . PHE A 1 103 ? 9.511 -0.779 1.112 1.00 63.06 103 PHE A N 1
ATOM 825 C CA . PHE A 1 103 ? 9.619 -2.237 1.006 1.00 63.06 103 PHE A CA 1
ATOM 826 C C . PHE A 1 103 ? 10.195 -2.859 2.287 1.00 63.06 103 PHE A C 1
ATOM 828 O O . PHE A 1 103 ? 10.902 -2.201 3.054 1.00 63.06 103 PHE A O 1
ATOM 835 N N . GLY A 1 104 ? 9.903 -4.143 2.524 1.00 57.00 104 GLY A N 1
ATOM 836 C CA . GLY A 1 104 ? 10.582 -4.946 3.550 1.00 57.00 104 GLY A CA 1
ATOM 837 C C . GLY A 1 104 ? 10.456 -4.407 4.979 1.00 57.00 104 GLY A C 1
ATOM 838 O O . GLY A 1 104 ? 11.457 -4.291 5.678 1.00 57.00 104 GLY A O 1
ATOM 839 N N . SER A 1 105 ? 9.246 -4.040 5.418 1.00 57.88 105 SER A N 1
ATOM 840 C CA . SER A 1 105 ? 8.946 -3.472 6.753 1.00 57.88 105 SER A CA 1
ATOM 841 C C . SER A 1 105 ? 9.618 -2.132 7.101 1.00 57.88 105 SER A C 1
ATOM 843 O O . SER A 1 105 ? 9.366 -1.583 8.176 1.00 57.88 105 SER A O 1
ATOM 845 N N . ARG A 1 106 ? 10.415 -1.547 6.196 1.00 63.75 106 ARG A N 1
ATOM 846 C CA . ARG A 1 106 ? 11.046 -0.245 6.428 1.00 63.75 106 ARG A CA 1
ATOM 847 C C . ARG A 1 106 ? 9.975 0.838 6.573 1.00 63.75 106 ARG A C 1
ATOM 849 O O . ARG A 1 106 ? 9.120 1.006 5.708 1.00 63.75 106 ARG A O 1
ATOM 856 N N . GLY A 1 107 ? 10.024 1.556 7.694 1.00 68.06 107 GLY A N 1
ATOM 857 C CA . GLY A 1 107 ? 9.101 2.649 8.008 1.00 68.06 107 GLY A CA 1
ATOM 858 C C . GLY A 1 107 ? 7.759 2.225 8.613 1.00 68.06 107 GLY A C 1
ATOM 859 O O . GLY A 1 107 ? 6.931 3.089 8.867 1.00 68.06 107 GLY A O 1
ATOM 860 N N . ALA A 1 108 ? 7.518 0.937 8.881 1.00 78.38 108 ALA A N 1
ATOM 861 C CA . ALA A 1 108 ? 6.347 0.531 9.655 1.00 78.38 108 ALA A CA 1
ATOM 862 C C . ALA A 1 108 ? 6.593 0.759 11.157 1.00 78.38 108 ALA A C 1
ATOM 864 O O . ALA A 1 108 ? 7.492 0.161 11.747 1.00 78.38 108 ALA A O 1
ATOM 865 N N . TYR A 1 109 ? 5.772 1.593 11.787 1.00 85.25 109 TYR A N 1
ATOM 866 C CA . TYR A 1 109 ? 5.837 1.900 13.210 1.00 85.25 109 TYR A CA 1
ATOM 867 C C . TYR A 1 109 ? 4.619 1.335 13.930 1.00 85.25 109 TYR A C 1
ATOM 869 O O . TYR A 1 109 ? 3.480 1.676 13.613 1.00 85.25 109 TYR A O 1
ATOM 877 N N . ARG A 1 110 ? 4.851 0.512 14.954 1.00 87.81 110 ARG A N 1
ATOM 878 C CA . ARG A 1 110 ? 3.810 0.246 15.948 1.00 87.81 110 ARG A CA 1
ATOM 879 C C . ARG A 1 110 ? 3.595 1.502 16.778 1.00 87.81 110 ARG A C 1
ATOM 881 O O . ARG A 1 110 ? 4.563 2.050 17.307 1.00 87.81 110 ARG A O 1
ATOM 888 N N . GLY A 1 111 ? 2.355 1.946 16.917 1.00 88.44 111 GLY A N 1
ATOM 889 C CA . GLY A 1 111 ? 2.076 3.187 17.624 1.00 88.44 111 GLY A CA 1
ATOM 890 C C . GLY A 1 111 ? 2.332 3.121 19.132 1.00 88.44 111 GLY A C 1
ATOM 891 O O . GLY A 1 111 ? 2.614 4.150 19.738 1.00 88.44 111 GLY A O 1
ATOM 892 N N . ASP A 1 112 ? 2.354 1.933 19.744 1.00 90.25 112 ASP A N 1
ATOM 893 C CA . ASP A 1 112 ? 2.773 1.763 21.143 1.00 90.25 112 ASP A CA 1
ATOM 894 C C . ASP A 1 112 ? 4.272 2.023 21.371 1.00 90.25 112 ASP A C 1
ATOM 896 O O . ASP A 1 112 ? 4.657 2.465 22.451 1.00 90.25 112 ASP A O 1
ATOM 900 N N . LYS A 1 113 ? 5.104 1.827 20.340 1.00 89.81 113 LYS A N 1
ATOM 901 C CA . LYS A 1 113 ? 6.549 2.117 20.338 1.00 89.81 113 LYS A CA 1
ATOM 902 C C . LYS A 1 113 ? 6.897 3.456 19.679 1.00 89.81 113 LYS A C 1
ATOM 904 O O . LYS A 1 113 ? 8.073 3.769 19.491 1.00 89.81 113 LYS A O 1
ATOM 909 N N . LEU A 1 114 ? 5.893 4.241 19.295 1.00 89.31 114 LEU A N 1
ATOM 910 C CA . LEU A 1 114 ? 6.080 5.477 18.549 1.00 89.31 114 LEU A CA 1
ATOM 911 C C . LEU A 1 114 ? 6.350 6.662 19.481 1.00 89.31 114 LEU A C 1
ATOM 913 O O . LEU A 1 114 ? 5.592 6.929 20.416 1.00 89.31 114 LEU A O 1
ATOM 917 N N . THR A 1 115 ? 7.427 7.396 19.197 1.00 89.50 115 THR A N 1
ATOM 918 C CA . THR A 1 115 ? 7.821 8.598 19.943 1.00 89.50 115 THR A CA 1
ATOM 919 C C . THR A 1 115 ? 7.307 9.864 19.266 1.00 89.50 115 THR A C 1
ATOM 921 O O . THR A 1 115 ? 7.115 9.897 18.049 1.00 89.50 115 THR A O 1
ATOM 924 N N . LYS A 1 116 ? 7.136 10.938 20.048 1.00 87.62 116 LYS A N 1
ATOM 925 C CA . LYS A 1 116 ? 6.632 12.225 19.544 1.00 87.62 116 LYS A CA 1
ATOM 926 C C . LYS A 1 116 ? 7.563 12.837 18.486 1.00 87.62 116 LYS A C 1
ATOM 928 O O . LYS A 1 116 ? 7.104 13.321 17.462 1.00 87.62 116 LYS A O 1
ATOM 933 N N . ARG A 1 117 ? 8.881 12.662 18.655 1.00 87.06 117 ARG A N 1
ATOM 934 C CA . ARG A 1 117 ? 9.895 13.066 17.665 1.00 87.06 117 ARG A CA 1
ATOM 935 C C . ARG A 1 117 ? 9.729 12.359 16.314 1.00 87.06 117 ARG A C 1
ATOM 937 O O . ARG A 1 117 ? 9.880 12.988 15.272 1.00 87.06 117 ARG A O 1
ATOM 944 N N . VAL A 1 118 ? 9.453 11.049 16.311 1.00 84.75 118 VAL A N 1
ATOM 945 C CA . VAL A 1 118 ? 9.214 10.302 15.060 1.00 84.75 118 VAL A CA 1
ATOM 946 C C . VAL A 1 118 ? 7.873 10.702 14.448 1.00 84.75 118 VAL A C 1
ATOM 948 O O . VAL A 1 118 ? 7.786 10.834 13.229 1.00 84.75 118 VAL A O 1
ATOM 951 N N . TRP A 1 119 ? 6.863 10.939 15.289 1.00 85.31 119 TRP A N 1
ATOM 952 C CA . TRP A 1 119 ? 5.550 11.415 14.869 1.00 85.31 119 TRP A CA 1
ATOM 953 C C . TRP A 1 119 ? 5.623 12.737 14.103 1.00 85.31 119 TRP A C 1
ATOM 955 O O . TRP A 1 119 ? 5.189 12.814 12.959 1.00 85.31 119 TRP A O 1
ATOM 965 N N . GLU A 1 120 ? 6.266 13.744 14.681 1.00 82.00 120 GLU A N 1
ATOM 966 C CA . GLU A 1 120 ? 6.376 15.075 14.074 1.00 82.00 120 GLU A CA 1
ATOM 967 C C . GLU A 1 120 ? 7.319 15.093 12.858 1.00 82.00 120 GLU A C 1
ATOM 969 O O . GLU A 1 120 ? 7.094 15.836 11.904 1.00 82.00 120 GLU A O 1
ATOM 974 N N . GLY A 1 121 ? 8.369 14.262 12.863 1.00 74.69 121 GLY A N 1
ATOM 975 C CA . GLY A 1 121 ? 9.424 14.303 11.847 1.00 74.69 121 GLY A CA 1
ATOM 976 C C . GLY A 1 121 ? 9.216 13.417 10.615 1.00 74.69 121 GLY A C 1
ATOM 977 O O . GLY A 1 121 ? 9.840 13.676 9.588 1.00 74.69 121 GLY A O 1
ATOM 978 N N . LYS A 1 122 ? 8.412 12.345 10.696 1.00 67.94 122 LYS A N 1
ATOM 979 C CA . LYS A 1 122 ? 8.351 11.315 9.632 1.00 67.94 122 LYS A CA 1
ATOM 980 C C . LYS A 1 122 ? 6.948 10.915 9.177 1.00 67.94 122 LYS A C 1
ATOM 982 O O . LYS A 1 122 ? 6.837 10.140 8.231 1.00 67.94 122 LYS A O 1
ATOM 987 N N . LEU A 1 123 ? 5.886 11.412 9.809 1.00 63.59 123 LEU A N 1
ATOM 988 C CA . LEU A 1 123 ? 4.520 10.927 9.577 1.00 63.59 123 LEU A CA 1
ATOM 989 C C . LEU A 1 123 ? 3.639 11.904 8.783 1.00 63.59 123 LEU A C 1
ATOM 991 O O . LEU A 1 123 ? 2.466 12.076 9.098 1.00 63.59 123 LEU A O 1
ATOM 995 N N . ARG A 1 124 ? 4.163 12.477 7.691 1.00 53.28 124 ARG A N 1
ATOM 996 C CA . ARG A 1 124 ? 3.312 13.079 6.644 1.00 53.28 124 ARG A CA 1
ATOM 997 C C . ARG A 1 124 ? 2.857 11.989 5.668 1.00 53.28 124 ARG A C 1
ATOM 999 O O . ARG A 1 124 ? 3.694 11.311 5.079 1.00 53.28 124 ARG A O 1
ATOM 1006 N N . GLY A 1 125 ? 1.545 11.796 5.533 1.00 52.06 125 GLY A N 1
ATOM 1007 C CA . GLY A 1 125 ? 0.946 10.794 4.643 1.00 52.06 125 GLY A CA 1
ATOM 1008 C C . GLY A 1 125 ? 1.016 9.305 5.036 1.00 52.06 125 GLY A C 1
ATOM 1009 O O . GLY A 1 125 ? 0.713 8.484 4.172 1.00 52.06 125 GLY A O 1
ATOM 1010 N N . PRO A 1 126 ? 1.401 8.867 6.253 1.00 53.38 126 PRO A N 1
ATOM 1011 C CA . PRO A 1 126 ? 1.268 7.470 6.605 1.00 53.38 126 PRO A CA 1
ATOM 1012 C C . PRO A 1 126 ? -0.202 7.127 6.765 1.00 53.38 126 PRO A C 1
ATOM 1014 O O . PRO A 1 126 ? -1.034 7.953 7.141 1.00 53.38 126 PRO A O 1
ATOM 1017 N N . ILE A 1 127 ? -0.481 5.869 6.504 1.00 54.81 127 ILE A N 1
ATOM 1018 C CA . ILE A 1 127 ? -1.811 5.317 6.579 1.00 54.81 127 ILE A CA 1
ATOM 1019 C C . ILE A 1 127 ? -1.855 4.460 7.848 1.00 54.81 127 ILE A C 1
ATOM 1021 O O . ILE A 1 127 ? -1.307 3.351 7.844 1.00 54.81 127 ILE A O 1
ATOM 1025 N N . PRO A 1 128 ? -2.383 4.964 8.977 1.00 53.78 128 PRO A N 1
ATOM 1026 C CA . PRO A 1 128 ? -2.739 4.130 10.104 1.00 53.78 128 PRO A CA 1
ATOM 1027 C C . PRO A 1 128 ? -3.721 3.058 9.656 1.00 53.78 128 PRO A C 1
ATOM 1029 O O . PRO A 1 128 ? -4.855 3.355 9.290 1.00 53.78 128 PRO A O 1
ATOM 1032 N N . CYS A 1 129 ? -3.280 1.806 9.723 1.00 52.56 129 CYS A N 1
ATOM 1033 C CA . CYS A 1 129 ? -4.197 0.681 9.772 1.00 52.56 129 CYS A CA 1
ATOM 1034 C C . CYS A 1 129 ? -4.509 0.418 11.245 1.00 52.56 129 CYS A C 1
ATOM 1036 O O . CYS A 1 129 ? -3.592 0.264 12.066 1.00 52.56 129 CYS A O 1
ATOM 1038 N N . GLY A 1 130 ? -5.794 0.350 11.582 1.00 48.50 130 GLY A N 1
ATOM 1039 C CA . GLY A 1 130 ? -6.222 -0.149 12.881 1.00 48.50 130 GLY A CA 1
ATOM 1040 C C . GLY A 1 130 ? -5.680 -1.560 13.093 1.00 48.50 130 GLY A C 1
ATOM 1041 O O . GLY A 1 130 ? -5.871 -2.430 12.244 1.00 48.50 130 GLY A O 1
ATOM 1042 N N . SER A 1 131 ? -5.001 -1.814 14.214 1.00 43.62 131 SER A N 1
ATOM 1043 C CA . SER A 1 131 ? -4.806 -3.202 14.627 1.00 43.62 131 SER A CA 1
ATOM 1044 C C . SER A 1 131 ? -6.151 -3.709 15.134 1.00 43.62 131 SER A C 1
ATOM 1046 O O . SER A 1 131 ? -6.598 -3.343 16.220 1.00 43.62 131 SER A O 1
ATOM 1048 N N . ARG A 1 132 ? -6.828 -4.549 14.348 1.00 45.41 132 ARG A N 1
ATOM 1049 C CA . ARG A 1 132 ? -7.690 -5.540 14.985 1.00 45.41 132 ARG A CA 1
ATOM 1050 C C . ARG A 1 132 ? -6.735 -6.560 15.585 1.00 45.41 132 ARG A C 1
ATOM 1052 O O . ARG A 1 132 ? -5.921 -7.144 14.871 1.00 45.41 132 ARG A O 1
ATOM 1059 N N . ARG A 1 133 ? -6.754 -6.664 16.916 1.00 38.41 133 ARG A N 1
ATOM 1060 C CA . ARG A 1 133 ? -6.157 -7.808 17.604 1.00 38.41 133 ARG A CA 1
ATOM 1061 C C . ARG A 1 133 ? -6.754 -9.060 16.955 1.00 38.41 133 ARG A C 1
ATOM 1063 O O . ARG A 1 133 ? -7.967 -9.090 16.744 1.00 38.41 133 ARG A O 1
ATOM 1070 N N . ALA A 1 134 ? -5.889 -9.999 16.582 1.00 35.44 134 ALA A N 1
ATOM 1071 C CA . ALA A 1 134 ? -6.301 -11.389 16.452 1.00 35.44 134 ALA A CA 1
ATOM 1072 C C . ALA A 1 134 ? -6.815 -11.881 17.812 1.00 35.44 134 ALA A C 1
ATOM 1074 O O . ALA A 1 134 ? -6.299 -11.367 18.838 1.00 35.44 134 ALA A O 1
#